Protein AF-A0A355DQD7-F1 (afdb_monomer)

pLDDT: mean 94.97, std 4.83, range [73.31, 98.5]

Solvent-accessible surface area (backbone atoms only — not comparable to full-atom values): 5840 Å² total; per-residue (Å²): 108,49,75,47,82,41,78,37,94,56,92,49,83,41,56,13,72,57,61,68,50,74,46,74,49,61,69,49,39,36,36,34,23,42,81,88,65,47,82,70,33,46,50,45,70,72,45,62,74,48,41,73,68,43,35,53,52,38,32,51,54,34,52,55,52,50,50,56,51,48,55,50,51,62,54,56,72,73,46,92,77,92,71,83,52,72,66,58,53,51,53,54,54,52,52,57,60,75,76,106

Secondary structure (DSSP, 8-state):
-EEEEEE--S---EE-TTT--EE---SE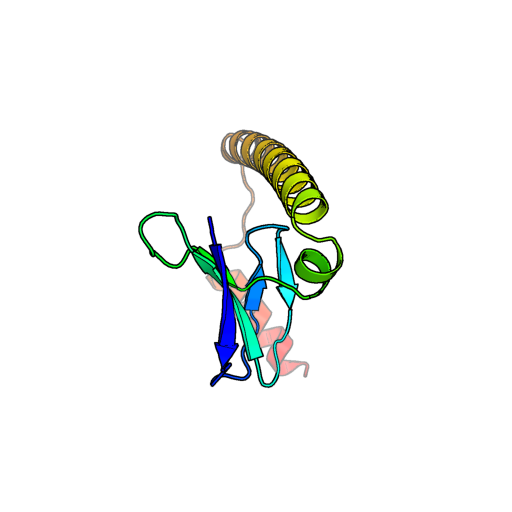EEEEE-TTS-EEEEE-HHHHHTHHHHHHHHHHHHHHHHHHHHHHHHHHTTS------HHHHHHHHHHHHH--

Nearest PDB structures (foldseek):
  5ohy-assembly4_D  TM=4.102E-01  e=4.688E+00  Agrobacterium tumefaciens
  5ohy-assembly1_A  TM=4.360E-01  e=8.355E+00  Agrobacterium tumefaciens
  5ohy-assembly3_C  TM=4.275E-01  e=9.500E+00  Agrobacterium tumefaciens

Foldseek 3Di:
DDKDKDFDPDQDWFAAPLQGDIDTDDGIWIWDADPVRHTDGTHDPVCVVVPDVSSVVSNVVSVVVVVVVVVVVVVVVPDDDDDDDPVVVVVVVVVVVVVD

Sequence (100 aa):
MKIQIERNDFEEKCYCHLCGNTFFPIAVVARAYKESGEYLTDVCPECIATGSEGISLRMRQRADSLRTVATELERLARMEIESPTLAQLNVANQLEKALR

Mean predicted aligned error: 4.68 Å

Structure (mmCIF, N/CA/C/O backbone):
data_AF-A0A355DQD7-F1
#
_entry.id   AF-A0A355DQD7-F1
#
loop_
_atom_site.group_PDB
_atom_site.id
_atom_site.type_symbol
_atom_site.label_atom_id
_atom_site.label_alt_id
_atom_site.label_comp_id
_atom_site.label_asym_id
_atom_site.label_entity_id
_atom_site.label_seq_id
_atom_site.pdbx_PDB_ins_code
_atom_site.Cartn_x
_atom_site.Cartn_y
_atom_site.Cartn_z
_atom_site.occupancy
_atom_site.B_iso_or_equiv
_atom_site.auth_seq_id
_atom_site.auth_comp_id
_atom_site.auth_asym_id
_atom_site.auth_atom_id
_atom_site.pdbx_PDB_model_num
ATOM 1 N N . MET A 1 1 ? 13.119 -11.446 -0.892 1.00 92.19 1 MET A N 1
ATOM 2 C CA . MET A 1 1 ? 12.152 -10.889 -1.884 1.00 92.19 1 MET A CA 1
ATOM 3 C C . MET A 1 1 ? 12.854 -10.705 -3.221 1.00 92.19 1 MET A C 1
ATOM 5 O O . MET A 1 1 ? 14.017 -10.317 -3.220 1.00 92.19 1 MET A O 1
ATOM 9 N N . LYS A 1 2 ? 12.163 -10.937 -4.341 1.00 96.00 2 LYS A N 1
ATOM 10 C CA . LYS A 1 2 ? 12.669 -10.672 -5.699 1.00 96.00 2 LYS A CA 1
ATOM 11 C C . LYS A 1 2 ? 11.698 -9.762 -6.452 1.00 96.00 2 LYS A C 1
ATOM 13 O O . LYS A 1 2 ? 10.497 -9.912 -6.274 1.00 96.00 2 LYS A O 1
ATOM 18 N N . ILE A 1 3 ? 12.207 -8.848 -7.279 1.00 96.88 3 ILE A N 1
ATOM 19 C CA . ILE A 1 3 ? 11.394 -8.030 -8.193 1.00 96.88 3 ILE A CA 1
ATOM 20 C C . ILE A 1 3 ? 11.741 -8.415 -9.633 1.00 96.88 3 ILE A C 1
ATOM 22 O O . ILE A 1 3 ? 12.920 -8.534 -9.967 1.00 96.88 3 ILE A O 1
ATOM 26 N N . GLN A 1 4 ? 10.730 -8.645 -10.469 1.00 97.12 4 GLN A N 1
ATOM 27 C CA . GLN A 1 4 ? 10.878 -9.048 -11.871 1.00 97.12 4 GLN A CA 1
ATOM 28 C C . GLN A 1 4 ? 9.997 -8.179 -12.769 1.00 97.12 4 GLN A C 1
ATOM 30 O O . GLN A 1 4 ? 8.950 -7.718 -12.334 1.00 97.12 4 GLN A O 1
ATOM 35 N N . ILE A 1 5 ? 10.431 -7.938 -14.007 1.00 96.12 5 ILE A N 1
ATOM 36 C CA . ILE A 1 5 ? 9.623 -7.236 -15.009 1.00 96.12 5 ILE A CA 1
ATOM 37 C C . ILE A 1 5 ? 8.810 -8.273 -15.776 1.00 96.12 5 ILE A C 1
ATOM 39 O O . ILE A 1 5 ? 9.369 -9.241 -16.290 1.00 96.12 5 ILE A O 1
ATOM 43 N N . GLU A 1 6 ? 7.511 -8.038 -15.875 1.00 94.56 6 GLU A N 1
ATOM 44 C CA . GLU A 1 6 ? 6.567 -8.883 -16.597 1.00 94.56 6 GLU A CA 1
ATOM 45 C C . GLU A 1 6 ? 5.746 -8.057 -17.580 1.00 94.56 6 GLU A C 1
ATOM 47 O O . GLU A 1 6 ? 5.626 -6.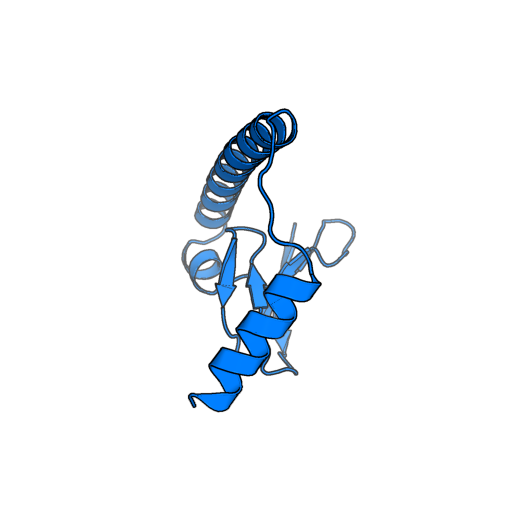836 -17.444 1.00 94.56 6 GLU A O 1
ATOM 52 N N . ARG A 1 7 ? 5.180 -8.731 -18.587 1.00 91.88 7 ARG A N 1
ATOM 53 C CA . ARG A 1 7 ? 4.203 -8.102 -19.475 1.00 91.88 7 ARG A CA 1
ATOM 54 C C . ARG A 1 7 ? 2.957 -7.764 -18.670 1.00 91.88 7 ARG A C 1
ATOM 56 O O . ARG A 1 7 ? 2.544 -8.528 -17.799 1.00 91.88 7 ARG A O 1
ATOM 63 N N . ASN A 1 8 ? 2.391 -6.607 -18.966 1.00 86.81 8 ASN A N 1
ATOM 64 C CA . ASN A 1 8 ? 1.119 -6.202 -18.416 1.00 86.81 8 ASN A CA 1
ATOM 65 C C . ASN A 1 8 ? 0.050 -6.373 -19.494 1.00 86.81 8 ASN A C 1
ATOM 67 O O . ASN A 1 8 ? -0.008 -5.593 -20.440 1.00 86.81 8 ASN A O 1
ATOM 71 N N . ASP A 1 9 ? -0.760 -7.417 -19.356 1.00 82.81 9 ASP A N 1
ATOM 72 C CA . ASP A 1 9 ? -1.810 -7.739 -20.325 1.00 82.81 9 ASP A CA 1
ATOM 73 C C . ASP A 1 9 ? -3.121 -6.971 -20.046 1.00 82.81 9 ASP A C 1
ATOM 75 O O . ASP A 1 9 ? -4.075 -7.086 -20.813 1.00 82.81 9 ASP A O 1
ATOM 79 N N . PHE A 1 10 ? -3.167 -6.172 -18.969 1.00 76.06 10 PHE A N 1
ATOM 80 C CA . PHE A 1 10 ? -4.357 -5.457 -18.505 1.00 76.06 10 PHE A CA 1
ATOM 81 C C . PHE A 1 10 ? -4.052 -3.974 -18.248 1.00 76.06 10 PHE A C 1
ATOM 83 O O . PHE A 1 10 ? -3.201 -3.643 -17.428 1.00 76.06 10 PHE A O 1
ATOM 90 N N . GLU A 1 11 ? -4.770 -3.053 -18.893 1.00 73.88 11 GLU A N 1
ATOM 91 C CA . GLU A 1 11 ? -4.653 -1.603 -18.644 1.00 73.88 11 GLU A CA 1
ATOM 92 C C . GLU A 1 11 ? -5.411 -1.183 -17.370 1.00 73.88 11 GLU A C 1
ATOM 94 O O . GLU A 1 11 ? -6.306 -0.338 -17.385 1.00 73.88 11 GLU A O 1
ATOM 99 N N . GLU A 1 12 ? -5.076 -1.814 -16.246 1.00 82.44 12 GLU A N 1
ATOM 100 C CA . GLU A 1 12 ? -5.724 -1.578 -14.962 1.00 82.44 12 GLU A CA 1
ATOM 101 C C . GLU A 1 12 ? -4.867 -0.737 -14.015 1.00 82.44 12 GLU A C 1
ATOM 103 O O . GLU A 1 12 ? -3.646 -0.612 -14.124 1.00 82.44 12 GLU A O 1
ATOM 108 N N . LYS A 1 13 ? -5.549 -0.125 -13.048 1.00 90.75 13 LYS A N 1
ATOM 109 C CA . LYS A 1 13 ? -4.931 0.644 -11.974 1.00 90.75 13 LYS A CA 1
ATOM 110 C C . LYS A 1 13 ? -4.257 -0.317 -10.988 1.00 90.75 13 LYS A C 1
ATOM 112 O O . LYS A 1 13 ? -4.943 -1.040 -10.273 1.00 90.75 13 LYS A O 1
ATOM 117 N N . CYS A 1 14 ? -2.932 -0.272 -10.891 1.00 93.31 14 CYS A N 1
ATOM 118 C CA . CYS A 1 14 ? -2.146 -1.101 -9.978 1.00 93.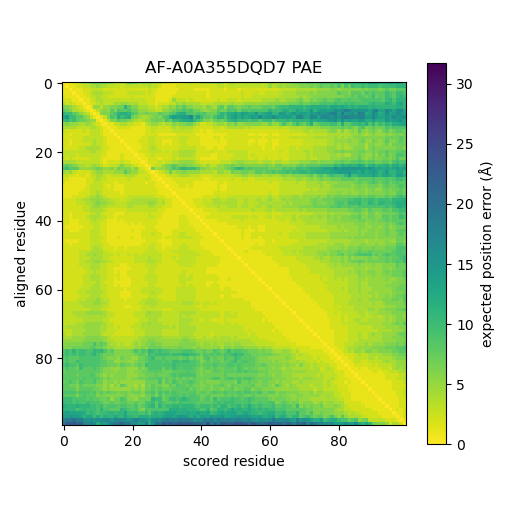31 14 CYS A CA 1
ATOM 119 C C . CYS A 1 14 ? -1.853 -0.389 -8.659 1.00 93.31 14 CYS A C 1
ATOM 121 O O . CYS A 1 14 ? -1.649 0.827 -8.610 1.00 93.31 14 CYS A O 1
ATOM 123 N N . TYR A 1 15 ? -1.749 -1.164 -7.583 1.00 94.88 15 TYR A N 1
ATOM 124 C CA . TYR A 1 15 ? -1.391 -0.666 -6.259 1.00 94.88 15 TYR A CA 1
ATOM 125 C C . TYR A 1 15 ? -0.048 -1.235 -5.803 1.00 94.88 15 TYR A C 1
ATOM 127 O O . TYR A 1 15 ? 0.137 -2.448 -5.752 1.00 94.88 15 TYR A O 1
ATOM 135 N N . CYS A 1 16 ? 0.884 -0.355 -5.438 1.00 96.88 16 CYS A N 1
ATOM 136 C CA . CYS A 1 16 ? 2.185 -0.726 -4.900 1.00 96.88 16 CYS A CA 1
ATOM 137 C C . CYS A 1 16 ? 2.125 -0.842 -3.381 1.00 96.88 16 CYS A C 1
ATOM 139 O O . CYS A 1 16 ? 2.227 0.159 -2.675 1.00 96.88 16 CYS A O 1
ATOM 141 N N . HIS A 1 17 ? 2.047 -2.061 -2.851 1.00 95.50 17 HIS A N 1
ATOM 142 C CA . HIS A 1 17 ? 2.028 -2.291 -1.403 1.00 95.50 17 HIS A CA 1
ATOM 143 C C . HIS A 1 17 ? 3.354 -1.934 -0.711 1.00 95.50 17 HIS A C 1
ATOM 145 O O . HIS A 1 17 ? 3.362 -1.723 0.500 1.00 95.50 17 HIS A O 1
ATOM 151 N N . LEU A 1 18 ? 4.466 -1.816 -1.453 1.00 96.44 18 LEU A N 1
ATOM 152 C CA . LEU A 1 18 ? 5.769 -1.462 -0.872 1.00 96.44 18 LEU A CA 1
ATOM 153 C C . LEU A 1 18 ? 5.807 -0.016 -0.361 1.00 96.44 18 LEU A C 1
ATOM 155 O O . LEU A 1 18 ? 6.410 0.251 0.673 1.00 96.44 18 LEU A O 1
ATOM 159 N N . CYS A 1 19 ? 5.173 0.919 -1.072 1.00 96.62 19 CYS A N 1
ATOM 160 C CA . CYS A 1 19 ? 5.145 2.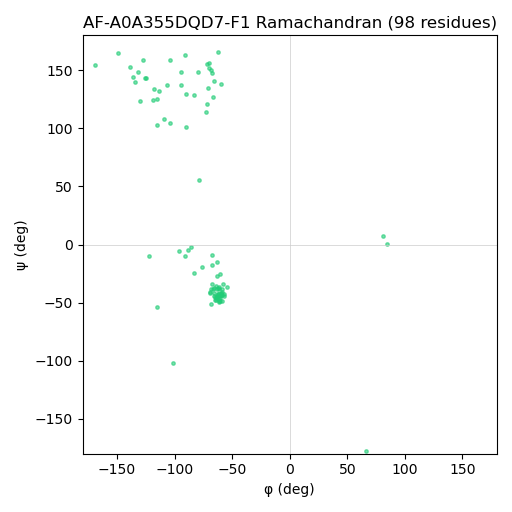340 -0.697 1.00 96.62 19 CYS A CA 1
ATOM 161 C C . CYS A 1 19 ? 3.732 2.905 -0.505 1.00 96.62 19 CYS A C 1
ATOM 163 O O . CYS A 1 19 ? 3.575 4.013 -0.002 1.00 96.62 19 CYS A O 1
ATOM 165 N N . GLY A 1 20 ? 2.702 2.151 -0.880 1.00 95.94 20 GLY A N 1
ATOM 166 C CA . GLY A 1 20 ? 1.300 2.547 -0.835 1.00 95.94 20 GLY A CA 1
ATOM 167 C C . GLY A 1 20 ? 0.827 3.410 -2.006 1.00 95.94 20 GLY A C 1
ATOM 168 O O . GLY A 1 20 ? -0.292 3.918 -1.943 1.00 95.94 20 GLY A O 1
ATOM 169 N N . ASN A 1 21 ? 1.650 3.608 -3.042 1.00 95.88 21 ASN A N 1
ATOM 170 C CA . ASN A 1 21 ? 1.276 4.418 -4.200 1.00 95.88 21 ASN A CA 1
ATOM 171 C C . ASN A 1 21 ? 0.392 3.632 -5.175 1.00 95.88 21 ASN A C 1
ATOM 173 O O . ASN A 1 21 ? 0.567 2.428 -5.357 1.00 95.88 21 ASN A O 1
ATOM 177 N N . THR A 1 22 ? -0.511 4.332 -5.854 1.00 95.69 22 THR A N 1
ATOM 178 C CA . THR A 1 22 ? -1.314 3.767 -6.939 1.00 95.69 22 THR A CA 1
ATOM 179 C C . THR A 1 22 ? -0.816 4.293 -8.279 1.00 95.69 22 THR A C 1
ATOM 181 O O . THR A 1 22 ? -0.512 5.476 -8.391 1.00 95.69 22 THR A O 1
ATOM 184 N N . PHE A 1 23 ? -0.713 3.438 -9.293 1.00 94.56 23 PHE A N 1
ATOM 185 C CA . PHE A 1 23 ? -0.106 3.788 -10.577 1.00 94.56 23 PHE A CA 1
ATOM 186 C C . PHE A 1 23 ? -0.741 3.012 -11.737 1.00 94.56 23 PHE A C 1
ATOM 188 O O . PHE A 1 23 ? -1.442 2.028 -11.523 1.00 94.56 23 PHE A O 1
ATOM 195 N N . PHE A 1 24 ? -0.491 3.460 -12.966 1.00 92.56 24 PHE A N 1
ATOM 196 C CA . PHE A 1 24 ? -0.994 2.827 -14.186 1.00 92.56 24 PHE A CA 1
ATOM 197 C C . PHE A 1 24 ? 0.191 2.288 -14.995 1.00 92.56 24 PHE A C 1
ATOM 199 O O . PHE A 1 24 ? 0.923 3.086 -15.591 1.00 92.56 24 PHE A O 1
ATOM 206 N N . PRO A 1 25 ? 0.460 0.972 -14.971 1.00 86.88 25 PRO A N 1
ATOM 207 C CA . PRO A 1 25 ? 1.421 0.376 -15.886 1.00 86.88 25 PRO A CA 1
ATOM 208 C C . PRO A 1 25 ? 0.873 0.386 -17.317 1.00 86.88 25 PRO A C 1
ATOM 210 O O . PRO A 1 25 ? -0.333 0.350 -17.536 1.00 86.88 25 PRO A O 1
ATOM 213 N N . ILE A 1 26 ? 1.782 0.438 -18.292 1.00 85.06 26 ILE A N 1
ATOM 214 C CA . ILE A 1 26 ? 1.435 0.381 -19.718 1.00 85.06 26 ILE A CA 1
ATOM 215 C C . ILE A 1 26 ? 1.728 -1.042 -20.208 1.00 85.06 26 ILE A C 1
ATOM 217 O O . ILE A 1 26 ? 0.994 -1.963 -19.879 1.00 85.06 26 ILE A O 1
ATOM 221 N N . ALA A 1 27 ? 2.844 -1.258 -20.909 1.00 87.38 27 ALA A N 1
ATOM 222 C CA . ALA A 1 27 ? 3.168 -2.546 -21.528 1.00 87.38 27 ALA A CA 1
ATOM 223 C C . ALA A 1 27 ? 3.824 -3.560 -20.576 1.00 87.38 27 ALA A C 1
ATOM 225 O O . ALA A 1 27 ? 3.783 -4.768 -20.819 1.00 87.38 27 ALA A O 1
ATOM 226 N N . VAL A 1 28 ? 4.478 -3.075 -19.519 1.00 92.19 28 VAL A N 1
ATOM 227 C CA . VAL A 1 28 ? 5.178 -3.905 -18.536 1.00 92.19 28 VAL A CA 1
ATOM 228 C C . VAL A 1 28 ? 4.943 -3.392 -17.127 1.00 92.19 28 VAL A C 1
ATOM 230 O O . VAL A 1 28 ? 4.739 -2.195 -16.909 1.00 92.19 28 VAL A O 1
ATOM 233 N N . VAL A 1 29 ? 5.020 -4.306 -16.169 1.00 94.88 29 VAL A N 1
ATOM 234 C CA . VAL A 1 29 ? 4.909 -4.020 -14.743 1.00 94.88 29 VAL A CA 1
ATOM 235 C C . VAL A 1 29 ? 6.013 -4.754 -13.990 1.00 94.88 29 VAL A C 1
ATOM 237 O O . VAL A 1 29 ? 6.373 -5.883 -14.318 1.00 94.88 29 VAL A O 1
ATOM 240 N N . ALA A 1 30 ? 6.596 -4.092 -12.994 1.00 96.31 30 ALA A N 1
ATOM 241 C CA . ALA A 1 30 ? 7.510 -4.745 -12.073 1.00 96.31 30 ALA A CA 1
ATOM 242 C C . ALA A 1 30 ? 6.692 -5.434 -10.975 1.00 96.31 30 ALA A C 1
ATOM 244 O O . ALA A 1 30 ? 5.865 -4.784 -10.347 1.00 96.31 30 ALA A O 1
ATOM 245 N N . ARG A 1 31 ? 6.925 -6.719 -10.714 1.00 96.69 31 ARG A N 1
ATOM 246 C CA . ARG A 1 31 ? 6.229 -7.499 -9.684 1.00 96.69 31 ARG A CA 1
ATOM 247 C C . ARG A 1 31 ? 7.190 -7.991 -8.624 1.00 96.69 31 ARG A C 1
ATOM 249 O O . ARG A 1 31 ? 8.264 -8.501 -8.937 1.00 96.69 31 ARG A O 1
ATOM 256 N N . ALA A 1 32 ? 6.800 -7.820 -7.369 1.00 97.38 32 ALA A N 1
ATOM 257 C CA . ALA A 1 32 ? 7.518 -8.320 -6.213 1.00 97.38 32 ALA A CA 1
ATOM 258 C C . ALA A 1 32 ? 6.966 -9.681 -5.783 1.00 97.38 32 ALA A C 1
ATOM 260 O O . ALA A 1 32 ? 5.754 -9.870 -5.679 1.00 97.38 32 ALA A O 1
ATOM 261 N N . TYR A 1 33 ? 7.882 -10.586 -5.455 1.00 97.56 33 TYR A N 1
ATOM 262 C CA . TYR A 1 33 ? 7.608 -11.942 -5.000 1.00 97.56 33 TYR A CA 1
ATOM 263 C C . TYR A 1 33 ? 8.303 -12.217 -3.667 1.00 97.56 33 TYR A C 1
ATOM 265 O O . TYR A 1 33 ? 9.445 -11.787 -3.427 1.00 97.56 33 TYR A O 1
ATOM 273 N N . LYS A 1 34 ? 7.629 -12.976 -2.801 1.00 95.62 34 LYS A N 1
ATOM 274 C CA . LYS A 1 34 ? 8.228 -13.562 -1.597 1.00 95.62 34 LYS A CA 1
ATOM 275 C C . LYS A 1 34 ? 9.344 -14.536 -1.984 1.00 95.62 34 LYS A C 1
ATOM 277 O O . LYS A 1 34 ? 9.464 -14.957 -3.130 1.00 95.62 34 LYS A O 1
ATOM 282 N N . GLU A 1 35 ? 10.164 -14.923 -1.012 1.00 94.06 35 GLU A N 1
ATOM 283 C CA . GLU A 1 35 ? 11.199 -15.949 -1.231 1.00 94.06 35 GLU A CA 1
ATOM 284 C C . GLU A 1 35 ? 10.606 -17.312 -1.598 1.00 94.06 35 GLU A C 1
ATOM 286 O O . GLU A 1 35 ? 11.219 -18.054 -2.355 1.00 94.06 35 GLU A O 1
ATOM 291 N N . SER A 1 36 ? 9.377 -17.589 -1.155 1.00 95.81 36 SER A N 1
ATOM 292 C CA . SER A 1 36 ? 8.591 -18.754 -1.569 1.00 95.81 36 SER A CA 1
ATOM 293 C C . SER A 1 36 ? 8.148 -18.729 -3.039 1.00 95.81 36 SER A C 1
ATOM 295 O O . SER A 1 36 ? 7.596 -19.715 -3.513 1.00 95.81 36 SER A O 1
ATOM 297 N N . GLY A 1 37 ? 8.336 -17.613 -3.753 1.00 95.38 37 GLY A N 1
ATOM 298 C CA . GLY A 1 37 ? 7.828 -17.409 -5.113 1.00 95.38 37 GLY A CA 1
ATOM 299 C C . GLY A 1 37 ? 6.378 -16.922 -5.180 1.00 95.38 37 GLY A C 1
ATOM 300 O O . GLY A 1 37 ? 5.865 -16.691 -6.268 1.00 95.38 37 GLY A O 1
ATOM 301 N N . GLU A 1 38 ? 5.712 -16.726 -4.042 1.00 96.94 38 GLU A N 1
ATOM 302 C CA . GLU A 1 38 ? 4.35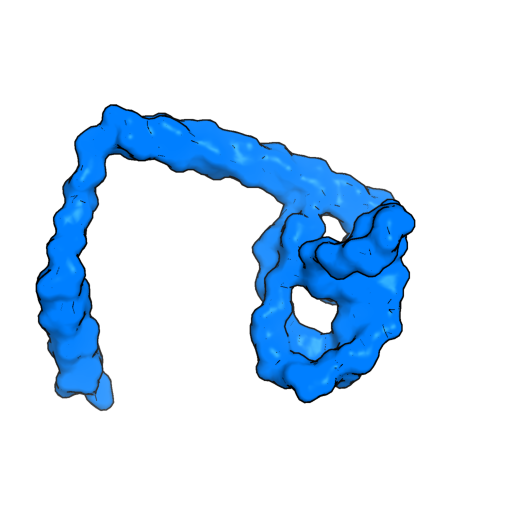3 -16.178 -3.995 1.00 96.94 38 GLU A CA 1
ATOM 303 C C . GLU A 1 38 ? 4.344 -14.687 -4.371 1.00 96.94 38 GLU A C 1
ATOM 305 O O . GLU A 1 38 ? 5.178 -13.913 -3.884 1.00 96.94 38 GLU A O 1
ATOM 310 N N . TYR A 1 39 ? 3.394 -14.285 -5.219 1.00 95.75 39 TYR A N 1
ATOM 311 C CA . TYR A 1 39 ? 3.178 -12.886 -5.596 1.00 95.75 39 TYR A CA 1
ATOM 312 C C . TYR A 1 39 ? 2.863 -12.023 -4.369 1.00 95.75 39 TYR A C 1
ATOM 314 O O . TYR A 1 39 ? 2.104 -12.426 -3.489 1.00 95.75 39 TYR A O 1
ATOM 322 N N . LEU A 1 40 ? 3.453 -10.828 -4.313 1.00 95.12 40 LEU A N 1
ATOM 323 C CA . LEU A 1 40 ? 3.250 -9.873 -3.225 1.00 95.12 40 LEU A CA 1
ATOM 324 C C . LEU A 1 40 ? 2.556 -8.600 -3.710 1.00 95.12 40 LEU A C 1
ATOM 326 O O . LEU A 1 40 ? 1.560 -8.192 -3.122 1.00 95.12 40 LEU A O 1
ATOM 330 N N . THR A 1 41 ? 3.096 -7.942 -4.738 1.00 95.94 41 THR A N 1
ATOM 331 C CA . THR A 1 41 ? 2.536 -6.687 -5.264 1.00 95.94 41 THR A CA 1
ATOM 332 C C . THR A 1 41 ? 3.168 -6.292 -6.590 1.00 95.94 41 THR A C 1
ATOM 334 O O . THR A 1 41 ? 4.347 -6.562 -6.824 1.00 95.94 41 THR A O 1
ATOM 337 N N . ASP A 1 42 ? 2.433 -5.534 -7.398 1.00 96.25 42 ASP A N 1
ATOM 338 C CA . ASP A 1 42 ? 3.006 -4.698 -8.446 1.00 96.25 42 ASP A CA 1
ATOM 339 C C . ASP A 1 42 ? 3.819 -3.562 -7.802 1.00 96.25 42 ASP A C 1
ATOM 341 O O . ASP A 1 42 ? 3.499 -3.092 -6.710 1.00 96.25 42 ASP A O 1
ATOM 345 N N . VAL A 1 43 ? 4.889 -3.119 -8.453 1.00 96.94 43 VAL A N 1
ATOM 346 C CA . VAL A 1 43 ? 5.853 -2.146 -7.932 1.00 96.94 43 VAL A CA 1
ATOM 347 C C . VAL A 1 43 ? 5.856 -0.914 -8.825 1.00 96.94 43 VAL A C 1
ATOM 349 O O . VAL A 1 43 ? 6.087 -1.002 -10.031 1.00 96.94 43 VAL A O 1
ATOM 352 N N . CYS A 1 44 ? 5.615 0.253 -8.226 1.00 96.50 44 CYS A N 1
ATOM 353 C CA . CYS A 1 44 ? 5.513 1.501 -8.974 1.00 96.50 44 CYS A CA 1
ATOM 354 C C . CYS A 1 44 ? 6.880 1.979 -9.509 1.00 96.50 44 CYS A C 1
ATOM 356 O O . CYS A 1 44 ? 7.919 1.699 -8.894 1.00 96.50 44 CYS A O 1
ATOM 358 N N . PRO A 1 45 ? 6.896 2.779 -10.594 1.00 95.62 45 PRO A N 1
ATOM 359 C CA . PRO A 1 45 ? 8.128 3.333 -11.158 1.00 95.62 45 PRO A CA 1
ATOM 360 C C . PRO A 1 45 ? 8.977 4.117 -10.150 1.00 95.62 45 PRO A C 1
ATOM 362 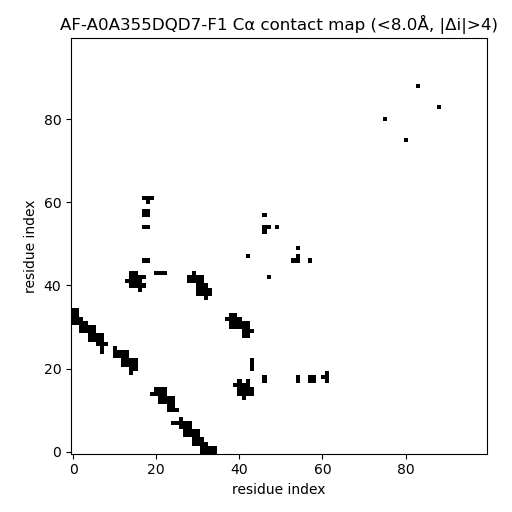O O . PRO A 1 45 ? 10.199 4.012 -10.169 1.00 95.62 45 PRO A O 1
ATOM 365 N N . GLU A 1 46 ? 8.350 4.848 -9.223 1.00 96.00 46 GLU A N 1
ATOM 366 C CA . GLU A 1 46 ? 9.069 5.597 -8.184 1.00 96.00 46 GLU A CA 1
ATOM 367 C C . GLU A 1 46 ? 9.862 4.694 -7.237 1.00 96.00 46 GLU A C 1
ATOM 369 O O . GLU A 1 46 ? 10.970 5.042 -6.839 1.00 96.00 46 GLU A O 1
ATOM 374 N N . CYS A 1 47 ? 9.318 3.530 -6.869 1.00 97.50 47 CYS A N 1
ATOM 375 C CA . CYS A 1 47 ? 10.051 2.556 -6.067 1.00 97.50 47 CYS A CA 1
ATOM 376 C C . CYS A 1 47 ? 11.252 2.025 -6.852 1.00 97.50 47 CYS A C 1
ATOM 378 O O . CYS A 1 47 ? 12.368 2.043 -6.336 1.00 97.50 47 CYS A O 1
ATOM 380 N N . ILE A 1 48 ? 11.039 1.628 -8.111 1.00 97.06 48 ILE A N 1
ATOM 381 C CA . ILE A 1 48 ? 12.106 1.116 -8.981 1.00 97.06 48 ILE A CA 1
ATOM 382 C C . ILE A 1 48 ? 13.230 2.148 -9.160 1.00 97.06 48 ILE A C 1
ATOM 384 O O . ILE A 1 48 ? 14.400 1.794 -9.029 1.00 97.06 48 ILE A O 1
ATOM 388 N N . ALA A 1 49 ? 12.890 3.423 -9.371 1.00 97.00 49 ALA A N 1
ATOM 389 C CA . ALA A 1 49 ? 13.850 4.504 -9.601 1.00 97.00 49 ALA A CA 1
ATOM 390 C C . ALA A 1 49 ? 14.823 4.730 -8.431 1.00 97.00 49 ALA A C 1
ATOM 392 O O . ALA A 1 49 ? 15.927 5.226 -8.635 1.00 97.00 49 ALA A O 1
ATOM 393 N N . THR A 1 50 ? 14.435 4.362 -7.207 1.00 97.38 50 THR A N 1
ATOM 394 C CA . THR A 1 50 ? 15.279 4.547 -6.014 1.00 97.38 50 THR A CA 1
ATOM 395 C C . THR A 1 50 ? 16.234 3.389 -5.711 1.00 97.38 50 THR A C 1
ATOM 397 O O . THR A 1 50 ? 17.023 3.481 -4.771 1.00 97.38 50 THR A O 1
ATOM 400 N N . GLY A 1 51 ? 16.167 2.291 -6.469 1.00 97.50 51 GLY A N 1
ATOM 401 C CA . GLY A 1 51 ? 16.951 1.086 -6.193 1.00 97.50 51 GLY A CA 1
ATOM 402 C C . GLY A 1 51 ? 16.557 0.375 -4.889 1.00 97.50 51 GLY A C 1
ATOM 403 O O . GLY A 1 51 ? 15.619 0.755 -4.188 1.00 97.50 51 GLY A O 1
ATOM 404 N N . SER A 1 52 ? 17.271 -0.703 -4.560 1.00 96.38 52 SER A N 1
ATOM 405 C CA . SER A 1 52 ? 16.944 -1.592 -3.433 1.00 96.38 52 SER A CA 1
ATOM 406 C C . SER A 1 52 ? 16.939 -0.884 -2.073 1.00 96.38 52 SER A C 1
ATOM 408 O O . SER A 1 52 ? 16.033 -1.108 -1.268 1.00 96.38 52 SER A O 1
ATOM 410 N N . GLU A 1 53 ? 17.914 -0.011 -1.818 1.00 97.38 53 GLU A N 1
ATOM 411 C CA . GLU A 1 53 ? 18.011 0.746 -0.565 1.00 97.38 53 GLU A CA 1
ATOM 412 C C . GLU A 1 53 ? 16.840 1.717 -0.398 1.00 97.38 53 GLU A C 1
ATOM 414 O O . GLU A 1 53 ? 16.210 1.756 0.663 1.00 97.38 53 GLU A O 1
ATOM 419 N N . GLY A 1 54 ? 16.492 2.448 -1.460 1.00 97.75 54 GLY A N 1
ATOM 420 C CA . GLY A 1 54 ? 15.361 3.368 -1.451 1.00 97.75 54 GLY A CA 1
ATOM 421 C C . GLY A 1 54 ? 14.015 2.659 -1.321 1.00 97.75 54 GLY A C 1
ATOM 422 O O . GLY A 1 54 ? 13.158 3.112 -0.560 1.00 97.75 54 GLY A O 1
ATOM 423 N N . ILE A 1 55 ? 13.846 1.497 -1.962 1.00 97.75 55 ILE A N 1
ATOM 424 C CA . ILE A 1 55 ? 12.678 0.627 -1.750 1.00 97.75 55 ILE A CA 1
ATOM 425 C C . ILE A 1 55 ? 12.588 0.226 -0.278 1.00 97.75 55 ILE A C 1
ATOM 427 O O . ILE A 1 55 ? 11.535 0.378 0.338 1.00 97.75 55 ILE A O 1
ATOM 431 N N . SER A 1 56 ? 13.697 -0.232 0.306 1.00 97.88 56 SER A N 1
ATOM 432 C CA . SER A 1 56 ? 13.759 -0.640 1.710 1.00 97.88 56 SER A CA 1
ATOM 433 C C . SER A 1 56 ? 13.385 0.505 2.661 1.00 97.88 56 SER A C 1
ATOM 435 O O . SER A 1 56 ? 12.626 0.305 3.612 1.00 97.88 56 SER A O 1
ATOM 437 N N . LEU A 1 57 ? 13.866 1.723 2.391 1.00 97.75 57 LEU A N 1
ATOM 438 C CA . LEU A 1 57 ? 13.510 2.915 3.161 1.00 97.75 57 LEU A CA 1
ATOM 439 C C . LEU A 1 57 ? 12.017 3.245 3.048 1.00 97.75 57 LEU A C 1
ATOM 441 O O . LEU A 1 57 ? 11.360 3.436 4.071 1.00 97.75 57 LEU A O 1
ATOM 445 N N . ARG A 1 58 ? 11.467 3.254 1.828 1.00 97.19 58 ARG A N 1
ATOM 446 C CA . ARG A 1 58 ? 10.040 3.515 1.588 1.00 97.19 58 ARG A CA 1
ATOM 447 C C . ARG A 1 58 ? 9.146 2.473 2.259 1.00 97.19 58 ARG A C 1
ATOM 449 O O . ARG A 1 58 ? 8.127 2.842 2.832 1.00 97.19 58 ARG A O 1
ATOM 456 N N . MET A 1 59 ? 9.548 1.200 2.261 1.00 97.62 59 MET A N 1
ATOM 457 C CA . MET A 1 59 ? 8.839 0.135 2.978 1.00 97.62 59 MET A CA 1
ATOM 458 C C . MET A 1 59 ? 8.802 0.385 4.486 1.00 97.62 59 MET A C 1
ATOM 460 O O . MET A 1 59 ? 7.745 0.240 5.096 1.00 97.62 59 MET A O 1
ATOM 464 N N . ARG A 1 60 ? 9.924 0.797 5.095 1.00 98.31 60 ARG A N 1
ATOM 465 C CA . ARG A 1 60 ? 9.960 1.159 6.523 1.00 98.31 60 ARG A CA 1
ATOM 466 C C . ARG A 1 60 ? 9.035 2.338 6.823 1.00 98.31 60 ARG A C 1
ATOM 468 O O . ARG A 1 60 ? 8.174 2.220 7.686 1.00 98.31 60 ARG A O 1
ATOM 475 N N . GLN A 1 61 ? 9.134 3.415 6.044 1.00 97.38 61 GLN A N 1
ATOM 476 C CA . GLN A 1 61 ? 8.271 4.594 6.185 1.00 97.38 61 GLN A CA 1
ATOM 477 C C . GLN A 1 61 ? 6.783 4.250 6.020 1.00 97.38 61 GLN A C 1
ATOM 479 O O . GLN A 1 61 ? 5.934 4.745 6.766 1.00 97.38 61 GLN A O 1
ATOM 484 N N . ARG A 1 62 ? 6.454 3.376 5.060 1.00 97.00 62 ARG A N 1
ATOM 485 C CA . ARG A 1 62 ? 5.087 2.897 4.846 1.00 97.00 62 ARG A CA 1
ATOM 486 C C . ARG A 1 62 ? 4.603 2.065 6.027 1.00 97.00 62 ARG A C 1
ATOM 488 O O . ARG A 1 62 ? 3.482 2.282 6.473 1.00 97.00 62 ARG A O 1
ATOM 495 N N . ALA A 1 63 ? 5.426 1.155 6.543 1.00 98.19 63 ALA A N 1
ATOM 496 C CA . ALA A 1 63 ? 5.090 0.357 7.717 1.00 98.19 63 ALA A CA 1
ATOM 497 C C . ALA A 1 63 ? 4.829 1.242 8.945 1.00 98.19 63 ALA A C 1
ATOM 499 O O . ALA A 1 63 ? 3.832 1.038 9.633 1.00 98.19 63 ALA A O 1
ATOM 500 N N . ASP A 1 64 ? 5.661 2.257 9.182 1.00 98.19 64 ASP A N 1
ATOM 501 C CA . ASP A 1 64 ? 5.463 3.209 10.281 1.00 98.19 64 ASP A CA 1
ATOM 502 C C . ASP A 1 64 ? 4.164 4.005 10.108 1.00 98.19 64 ASP A C 1
ATOM 504 O O . ASP A 1 64 ? 3.360 4.092 11.034 1.00 98.19 64 ASP A O 1
ATOM 508 N N . SER A 1 65 ? 3.897 4.493 8.893 1.00 97.12 65 SER A N 1
ATOM 509 C CA . SER A 1 65 ? 2.642 5.185 8.572 1.00 97.12 65 SER A CA 1
ATOM 510 C C . SER A 1 65 ? 1.422 4.289 8.803 1.00 97.12 65 SER A C 1
ATOM 512 O O . SER A 1 65 ? 0.428 4.728 9.375 1.00 97.12 65 SER A O 1
ATOM 514 N N . LEU A 1 66 ? 1.496 3.020 8.389 1.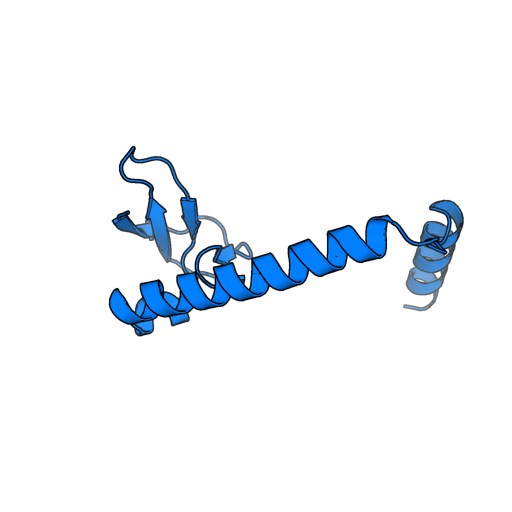00 97.62 66 LEU A N 1
ATOM 515 C CA . LEU A 1 66 ? 0.421 2.046 8.575 1.00 97.62 66 LEU A CA 1
ATOM 516 C C . LEU A 1 66 ? 0.182 1.723 10.049 1.00 97.62 66 LEU A C 1
ATOM 518 O O . LEU A 1 66 ? -0.972 1.582 10.434 1.00 97.62 66 LEU A O 1
ATOM 522 N N . ARG A 1 67 ? 1.227 1.645 10.881 1.00 98.44 67 ARG A N 1
ATOM 523 C CA . ARG A 1 67 ? 1.064 1.472 12.334 1.00 98.44 67 ARG A CA 1
ATOM 524 C C . ARG A 1 67 ? 0.337 2.657 12.955 1.00 98.44 67 ARG A C 1
ATOM 526 O O . ARG A 1 67 ? -0.582 2.448 13.734 1.00 98.44 67 ARG A O 1
ATOM 533 N N . THR A 1 68 ? 0.696 3.883 12.578 1.00 98.12 68 THR A N 1
ATOM 534 C CA . THR A 1 68 ? -0.003 5.087 13.053 1.00 98.12 68 THR A CA 1
ATOM 535 C C . THR A 1 68 ? -1.476 5.070 12.649 1.00 98.12 68 THR A C 1
ATOM 537 O O . THR A 1 68 ? -2.343 5.308 13.487 1.00 98.12 68 THR A O 1
ATOM 540 N N . VAL A 1 69 ? -1.771 4.733 11.388 1.00 98.06 69 VAL A N 1
ATOM 541 C CA . VAL A 1 69 ? -3.153 4.596 10.903 1.00 98.06 69 VAL A CA 1
ATOM 542 C C . VAL A 1 69 ? -3.893 3.484 11.648 1.00 98.06 69 VAL A C 1
ATOM 544 O O . VAL A 1 69 ? -5.035 3.690 12.040 1.00 98.06 69 VAL A O 1
ATOM 547 N N . ALA A 1 70 ? -3.260 2.333 11.881 1.00 98.50 70 ALA A N 1
ATOM 548 C CA . ALA A 1 70 ? -3.864 1.223 12.613 1.00 98.50 70 ALA A CA 1
ATOM 549 C C . ALA A 1 70 ? -4.237 1.631 14.043 1.00 98.50 70 ALA A C 1
ATOM 551 O O . ALA A 1 70 ? -5.388 1.459 14.434 1.00 98.50 70 ALA A O 1
ATOM 552 N N . THR A 1 71 ? -3.316 2.260 14.778 1.00 98.44 71 THR A N 1
ATOM 553 C CA . THR A 1 71 ? -3.579 2.785 16.127 1.00 98.44 71 THR A CA 1
ATOM 554 C C . THR A 1 71 ? -4.748 3.769 16.134 1.00 98.44 71 THR A C 1
ATOM 556 O O . THR A 1 71 ? -5.599 3.722 17.021 1.00 98.44 71 THR A O 1
ATOM 559 N N . GLU A 1 72 ? -4.819 4.658 15.143 1.00 97.94 72 GLU A N 1
ATOM 560 C CA . GLU A 1 72 ? -5.906 5.634 15.059 1.00 97.94 72 GLU A CA 1
ATOM 561 C C . GLU A 1 72 ? -7.252 4.975 14.735 1.00 97.94 72 GLU A C 1
ATOM 563 O O . GLU A 1 72 ? -8.261 5.298 15.360 1.00 97.94 72 GLU A O 1
ATOM 568 N N . LEU A 1 73 ? -7.278 4.004 13.819 1.00 98.00 73 LEU A N 1
ATOM 569 C CA . LEU A 1 73 ? -8.482 3.228 13.521 1.00 98.00 73 LEU A CA 1
ATOM 570 C C . LEU A 1 73 ? -8.959 2.440 14.746 1.00 98.00 73 LEU A C 1
ATOM 572 O O . LEU A 1 73 ? -10.151 2.442 15.042 1.00 98.00 73 LEU A O 1
ATOM 576 N N . GLU A 1 74 ? -8.044 1.821 15.495 1.00 98.19 74 GLU A N 1
ATOM 577 C CA . GLU A 1 74 ? -8.360 1.131 16.750 1.00 98.19 74 GLU A CA 1
ATOM 578 C C . GLU A 1 74 ? -8.948 2.079 17.802 1.00 98.19 74 GLU A C 1
ATOM 580 O O . GLU A 1 74 ? -9.842 1.687 18.555 1.00 98.19 74 GLU A O 1
ATOM 585 N N . ARG A 1 75 ? -8.464 3.327 17.859 1.00 97.44 75 ARG A N 1
ATOM 586 C CA . ARG A 1 75 ? -8.989 4.366 18.750 1.00 97.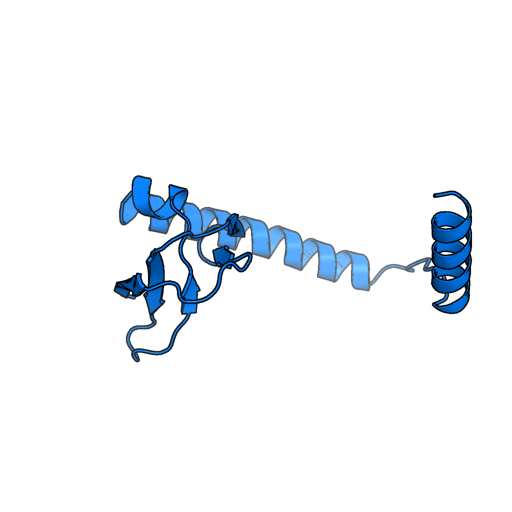44 75 ARG A CA 1
ATOM 587 C C . ARG A 1 75 ? -10.393 4.798 18.329 1.00 97.44 75 ARG A C 1
ATOM 589 O O . ARG A 1 75 ? -11.295 4.805 19.164 1.00 97.44 75 ARG A O 1
ATOM 596 N N . LEU A 1 76 ? -10.582 5.136 17.053 1.00 96.88 76 LEU A N 1
ATOM 597 C CA . LEU A 1 76 ? -11.865 5.581 16.499 1.00 96.88 76 LEU A CA 1
ATOM 598 C C . LEU A 1 76 ? -12.943 4.500 16.610 1.00 96.88 76 LEU A C 1
ATOM 600 O O . LEU A 1 76 ? -14.080 4.809 16.947 1.00 96.88 76 LEU A O 1
ATOM 604 N N . ALA A 1 77 ? -12.581 3.230 16.419 1.00 96.81 77 ALA A N 1
ATOM 605 C CA . ALA A 1 77 ? -13.502 2.101 16.543 1.00 96.81 77 ALA A CA 1
ATOM 606 C C . ALA A 1 77 ? -14.080 1.913 17.960 1.00 96.81 77 ALA A C 1
ATOM 608 O O . ALA A 1 77 ? -15.044 1.173 18.133 1.00 96.81 77 ALA A O 1
ATOM 609 N N . ARG A 1 78 ? -13.495 2.556 18.981 1.00 96.75 78 ARG A N 1
ATOM 610 C CA . ARG A 1 78 ? -13.991 2.540 20.369 1.00 96.75 78 ARG A CA 1
ATOM 611 C C . ARG A 1 78 ? -14.855 3.753 20.713 1.00 96.75 78 ARG A C 1
ATOM 613 O O . ARG A 1 78 ? -15.364 3.829 21.828 1.00 96.75 78 ARG A O 1
ATOM 620 N N . MET A 1 79 ? -14.966 4.714 19.804 1.00 96.62 79 MET A N 1
ATOM 621 C CA . MET A 1 79 ? -15.801 5.899 19.969 1.00 96.62 79 MET A CA 1
ATOM 622 C C . MET A 1 79 ? -17.198 5.643 19.403 1.00 96.62 79 MET A C 1
ATOM 624 O O . MET A 1 79 ? -17.409 4.718 18.621 1.00 96.62 79 MET A O 1
ATOM 628 N N . GLU A 1 80 ? -18.156 6.484 19.783 1.00 96.38 80 GLU A N 1
ATOM 629 C CA . GLU A 1 80 ? -19.445 6.528 19.099 1.00 96.38 80 GLU A CA 1
ATOM 630 C C . GLU A 1 80 ? -19.242 7.050 17.666 1.00 96.38 80 GLU A C 1
ATOM 632 O O . GLU A 1 80 ? -18.612 8.090 17.461 1.00 96.38 80 GLU A O 1
ATOM 637 N N . ILE A 1 81 ? -19.728 6.296 16.675 1.00 95.19 81 ILE A N 1
ATOM 638 C CA . ILE A 1 81 ? -19.621 6.636 15.252 1.00 95.19 81 ILE A CA 1
ATOM 639 C C . ILE A 1 81 ? -21.008 7.018 14.745 1.00 95.19 81 ILE A C 1
ATOM 641 O O . ILE A 1 81 ? -21.866 6.160 14.530 1.00 95.19 81 ILE A O 1
ATOM 645 N N . GLU A 1 82 ? -21.208 8.307 14.493 1.00 95.00 82 GLU A N 1
ATOM 646 C CA . GLU A 1 82 ? -22.359 8.781 13.730 1.00 95.00 82 GLU A CA 1
ATOM 647 C C . GLU A 1 82 ? -22.173 8.400 12.257 1.00 95.00 82 GLU A C 1
ATOM 649 O O . GLU A 1 82 ? -21.185 8.771 11.620 1.00 95.00 82 GLU A O 1
ATOM 654 N N . SER A 1 83 ? -23.112 7.631 11.702 1.00 94.75 83 SER A N 1
ATOM 655 C CA . SER A 1 83 ? -23.042 7.179 10.310 1.00 94.75 83 SER A CA 1
ATOM 656 C C . SER A 1 83 ? -24.394 7.300 9.605 1.00 94.75 83 SER A C 1
ATOM 658 O O . SER A 1 83 ? -25.437 7.080 10.228 1.00 94.75 83 SER A O 1
ATOM 660 N N . PRO A 1 84 ? -24.410 7.647 8.304 1.00 96.19 84 PRO A N 1
ATOM 661 C CA . PRO A 1 84 ? -25.630 7.593 7.520 1.00 96.19 84 PRO A CA 1
ATOM 662 C C . PRO A 1 84 ? -26.059 6.139 7.317 1.00 96.19 84 PRO A C 1
ATOM 664 O O . PRO A 1 84 ? -25.246 5.222 7.194 1.00 96.19 84 PRO A O 1
ATOM 667 N N . THR A 1 85 ? -27.362 5.932 7.190 1.00 97.50 85 THR A N 1
ATOM 668 C CA . THR A 1 85 ? -27.907 4.655 6.734 1.00 97.50 85 THR A CA 1
ATOM 669 C C . THR A 1 85 ? -27.600 4.435 5.252 1.00 97.50 85 THR A C 1
ATOM 671 O O . THR A 1 85 ? -27.465 5.377 4.465 1.00 97.50 85 THR A O 1
ATOM 674 N N . LEU A 1 86 ? -27.587 3.170 4.827 1.00 97.56 86 LEU A N 1
ATOM 675 C CA . LEU A 1 86 ? -27.451 2.819 3.412 1.00 97.56 86 LEU A CA 1
ATOM 676 C C . LEU A 1 86 ? -28.557 3.449 2.542 1.00 97.56 86 LEU A C 1
ATOM 678 O O . LEU A 1 86 ? -28.307 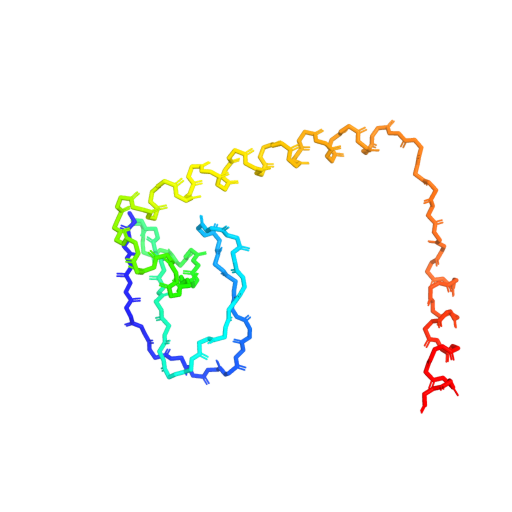3.843 1.405 1.00 97.56 86 LEU A O 1
ATOM 682 N N . ALA A 1 87 ? -29.773 3.587 3.079 1.00 97.88 87 ALA A N 1
ATOM 683 C CA . ALA A 1 87 ? -30.882 4.232 2.380 1.00 97.88 87 ALA A CA 1
ATOM 684 C C . ALA A 1 87 ? -30.596 5.717 2.107 1.00 97.88 87 ALA A C 1
ATOM 686 O O . ALA A 1 87 ? -30.773 6.171 0.977 1.00 97.88 87 ALA A O 1
ATOM 687 N N . GLN A 1 88 ? -30.092 6.450 3.106 1.00 97.88 88 GLN A N 1
ATOM 688 C CA . GLN A 1 88 ? -29.689 7.850 2.937 1.00 97.88 88 GLN A CA 1
ATOM 689 C C . GLN A 1 88 ? -28.589 7.994 1.877 1.00 97.88 88 GLN A C 1
ATOM 691 O O . GLN A 1 88 ? -28.687 8.869 1.018 1.00 97.88 88 GLN A O 1
ATOM 696 N N . LEU A 1 89 ? -27.593 7.099 1.873 1.00 97.25 89 LEU A N 1
ATOM 697 C CA . LEU A 1 89 ? -26.536 7.090 0.856 1.00 97.25 89 LEU A CA 1
ATOM 698 C C . LEU A 1 89 ? -27.092 6.858 -0.560 1.00 97.25 89 LEU A C 1
ATOM 700 O O . LEU A 1 89 ? -26.694 7.530 -1.511 1.00 97.25 89 LEU A O 1
ATOM 704 N N . ASN A 1 90 ? -28.030 5.924 -0.712 1.00 97.56 90 ASN A N 1
ATOM 705 C CA . ASN A 1 90 ? -28.639 5.623 -2.007 1.00 97.56 90 ASN A CA 1
ATOM 706 C C . ASN A 1 90 ? -29.475 6.788 -2.543 1.00 97.56 90 ASN A C 1
ATOM 708 O O . ASN A 1 90 ? -29.374 7.106 -3.728 1.00 97.56 90 ASN A O 1
ATOM 712 N N . VAL A 1 91 ? -30.254 7.448 -1.680 1.00 97.50 91 VAL A N 1
ATOM 713 C CA . VAL A 1 91 ? -31.021 8.645 -2.056 1.00 97.50 91 VAL A CA 1
ATOM 714 C C . VAL A 1 91 ? -30.078 9.759 -2.507 1.00 97.50 91 VAL A C 1
ATOM 716 O O . VAL A 1 91 ? -30.278 10.318 -3.583 1.00 97.50 91 VAL A O 1
ATOM 719 N N . ALA A 1 92 ? -29.009 10.032 -1.751 1.00 96.31 92 ALA A N 1
ATOM 720 C CA . ALA A 1 92 ? -28.016 11.039 -2.128 1.00 96.31 92 ALA A CA 1
ATOM 721 C C . ALA A 1 92 ? -27.392 10.748 -3.508 1.00 96.31 92 ALA A C 1
ATOM 723 O O . ALA A 1 92 ? -27.318 11.634 -4.356 1.00 96.31 92 ALA A O 1
ATOM 724 N N . ASN A 1 93 ? -27.032 9.489 -3.780 1.00 96.62 93 ASN A N 1
ATOM 725 C CA . ASN A 1 93 ? -26.490 9.080 -5.079 1.00 96.62 93 ASN A CA 1
ATOM 726 C C . ASN A 1 93 ? -27.485 9.248 -6.240 1.00 96.62 93 ASN A C 1
ATOM 728 O O . ASN A 1 93 ? -27.075 9.549 -7.361 1.00 96.62 93 ASN A O 1
ATOM 732 N N . GLN A 1 94 ? -28.780 9.016 -6.012 1.00 96.50 94 GLN A N 1
ATOM 733 C CA . GLN A 1 94 ? -29.807 9.214 -7.040 1.00 96.50 94 GLN A CA 1
ATOM 734 C C . GLN A 1 94 ? -30.008 10.696 -7.355 1.00 96.50 94 GLN A C 1
ATOM 736 O O . GLN A 1 94 ? -30.114 11.051 -8.527 1.00 96.50 94 GLN A O 1
ATOM 741 N N . LEU A 1 95 ? -30.007 11.548 -6.327 1.00 96.50 95 LEU A N 1
ATOM 742 C CA . LEU A 1 95 ? -30.101 12.997 -6.495 1.00 96.50 95 LEU A CA 1
ATOM 743 C C . LEU A 1 95 ? -28.911 13.538 -7.296 1.00 96.50 95 LEU A C 1
ATOM 745 O O . LEU A 1 95 ? -29.119 14.226 -8.289 1.00 96.50 95 LEU A O 1
ATOM 749 N N . GLU A 1 96 ? -27.682 13.152 -6.944 1.00 96.69 96 GLU A N 1
ATOM 750 C CA . GLU A 1 96 ? -26.476 13.554 -7.686 1.00 96.69 96 GLU A CA 1
ATOM 751 C C . GLU A 1 96 ? -26.504 13.116 -9.156 1.00 96.69 96 GLU A C 1
ATOM 753 O O . GLU A 1 96 ? -26.092 13.864 -10.039 1.00 96.69 96 GLU A O 1
ATOM 758 N N . LYS A 1 97 ? -27.020 11.916 -9.451 1.00 94.44 97 LYS A N 1
ATOM 759 C CA . LYS A 1 97 ? -27.182 11.452 -10.838 1.00 94.44 97 LYS A CA 1
ATOM 760 C C . LYS A 1 97 ? -28.233 12.240 -11.613 1.00 94.44 97 LYS A C 1
ATOM 762 O O . LYS A 1 97 ? -28.076 12.382 -12.814 1.00 94.44 97 LYS A O 1
ATOM 767 N N . ALA A 1 98 ? -29.297 12.701 -10.958 1.00 90.81 98 ALA A N 1
ATOM 768 C CA . ALA A 1 98 ? -30.358 13.471 -11.603 1.00 90.81 98 ALA A CA 1
ATOM 769 C C . ALA A 1 98 ? -29.956 14.931 -11.886 1.00 90.81 98 ALA A C 1
ATOM 771 O O . ALA A 1 98 ? -30.597 15.589 -12.701 1.00 90.81 98 ALA A O 1
ATOM 772 N N . LEU A 1 99 ? -28.923 15.434 -11.201 1.00 88.69 99 LEU A N 1
ATOM 773 C CA . LEU A 1 99 ? -28.383 16.787 -11.370 1.00 88.69 99 LEU A CA 1
ATOM 774 C C . LEU A 1 99 ? -27.254 16.880 -12.413 1.00 88.69 99 LEU A C 1
ATOM 776 O O . LEU A 1 99 ? -26.843 17.990 -12.749 1.00 88.69 99 LEU A O 1
ATOM 780 N N . ARG A 1 100 ? -26.742 15.742 -12.895 1.00 73.31 100 ARG A N 1
ATOM 781 C CA . ARG A 1 100 ? -25.739 15.651 -13.967 1.00 73.31 100 ARG A CA 1
ATOM 782 C C . ARG A 1 100 ? -26.398 15.357 -15.305 1.00 73.31 100 ARG A C 1
ATOM 784 O O . ARG A 1 100 ? -25.889 15.900 -16.307 1.00 73.31 100 ARG A O 1
#

Radius of gyration: 19.19 Å; Cα contacts (8 Å, |Δi|>4): 111; chains: 1; bounding box: 49×36×42 Å